Protein AF-A0A1Q8ZID3-F1 (afdb_monomer_lite)

Secondary structure (DSSP, 8-state):
-----------TTSPPPPPHHHH-TTHHHHHHHHHHHHHHHHHHHHHHHHHHHHHHHHHHHHHHHHHHHHHHTTSSTT-HHHHHHHHHHHHHHHHHHHHHHHHHHHHHHHHHHHHHHHHHTTSS--HHHHHHHHHHH-TT---HHHHHHHHHHHHHHHHHHHHHHHHHHHHH-

Structure (mmCIF, N/CA/C/O backbone):
data_AF-A0A1Q8ZID3-F1
#
_entry.id   AF-A0A1Q8ZID3-F1
#
loop_
_atom_site.group_PDB
_atom_site.id
_atom_site.type_symbol
_atom_site.label_atom_id
_atom_site.label_alt_id
_atom_site.label_comp_id
_atom_site.label_asym_id
_atom_site.label_entity_id
_atom_site.label_seq_id
_atom_site.pdbx_PDB_ins_code
_atom_site.Cartn_x
_atom_site.Cartn_y
_atom_site.Cartn_z
_atom_site.occupancy
_atom_site.B_iso_or_equiv
_atom_site.auth_seq_id
_atom_site.auth_comp_id
_atom_site.auth_asym_id
_atom_site.auth_atom_id
_atom_site.pdbx_PDB_model_num
ATOM 1 N N . MET A 1 1 ? 6.481 -36.613 -22.138 1.00 37.72 1 MET A N 1
ATOM 2 C CA . MET A 1 1 ? 5.892 -35.682 -21.150 1.00 37.72 1 MET A CA 1
ATOM 3 C C . MET A 1 1 ? 6.346 -34.277 -21.504 1.00 37.72 1 MET A C 1
ATOM 5 O O . MET A 1 1 ? 7.361 -33.805 -21.016 1.00 37.72 1 MET A O 1
ATOM 9 N N . SER A 1 2 ? 5.655 -33.671 -22.464 1.00 33.53 2 SER A N 1
ATOM 10 C CA . SER A 1 2 ? 5.926 -32.340 -23.005 1.00 33.53 2 SER A CA 1
ATOM 11 C C . SER A 1 2 ? 5.047 -31.329 -22.275 1.00 33.53 2 SER A C 1
ATOM 13 O O . SER A 1 2 ? 3.823 -31.448 -22.288 1.00 33.53 2 SER A O 1
ATOM 15 N N . HIS A 1 3 ? 5.681 -30.375 -21.598 1.00 37.62 3 HIS A N 1
ATOM 16 C CA . HIS A 1 3 ? 5.020 -29.300 -20.870 1.00 37.62 3 HIS A CA 1
ATOM 17 C C . HIS A 1 3 ? 4.126 -28.471 -21.804 1.00 37.62 3 HIS A C 1
ATOM 19 O O . HIS A 1 3 ? 4.614 -27.811 -22.715 1.00 37.62 3 HIS A O 1
ATOM 25 N N . GLN A 1 4 ? 2.819 -28.489 -21.541 1.00 37.03 4 GLN A N 1
ATOM 26 C CA . GLN A 1 4 ? 1.877 -27.493 -22.042 1.00 37.03 4 GLN A CA 1
ATOM 27 C C . GLN A 1 4 ? 2.167 -26.154 -21.345 1.00 37.03 4 GLN A C 1
ATOM 29 O O . GLN A 1 4 ? 2.007 -26.035 -20.129 1.00 37.03 4 GLN A O 1
ATOM 34 N N . GLN A 1 5 ? 2.606 -25.152 -22.108 1.00 35.06 5 GLN A N 1
ATOM 35 C CA . GLN A 1 5 ? 2.468 -23.748 -21.717 1.00 35.06 5 GLN A CA 1
ATOM 36 C C . GLN A 1 5 ? 0.989 -23.361 -21.886 1.00 35.06 5 GLN A C 1
ATOM 38 O O . GLN A 1 5 ? 0.409 -23.680 -22.925 1.00 35.06 5 GLN A O 1
ATOM 43 N N . PRO A 1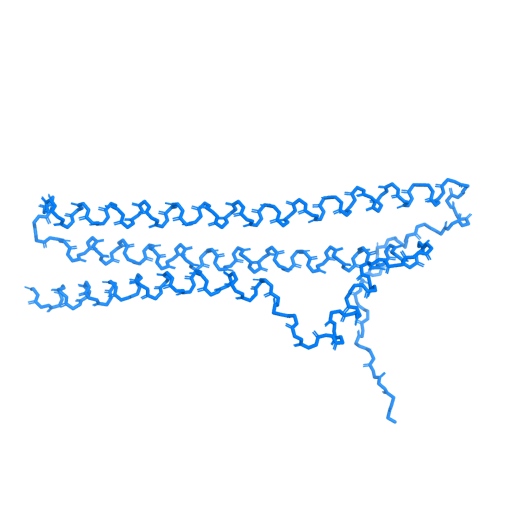 6 ? 0.346 -22.718 -20.896 1.00 42.22 6 PRO A N 1
ATOM 44 C CA . PRO A 1 6 ? -1.056 -22.357 -21.018 1.00 42.22 6 PRO A CA 1
ATOM 45 C C . PRO A 1 6 ? -1.228 -21.192 -21.999 1.00 42.22 6 PRO A C 1
ATOM 47 O O . PRO A 1 6 ? -0.735 -20.092 -21.760 1.00 42.22 6 PRO A O 1
ATOM 50 N N . GLN A 1 7 ? -1.916 -21.519 -23.095 1.00 37.38 7 GLN A N 1
ATOM 51 C CA . GLN A 1 7 ? -2.774 -20.712 -23.964 1.00 37.38 7 GLN A CA 1
ATOM 52 C C . GLN A 1 7 ? -2.610 -19.182 -23.875 1.00 37.38 7 GLN A C 1
ATOM 54 O O . GLN A 1 7 ? -3.078 -18.529 -22.941 1.00 37.38 7 GLN A O 1
ATOM 59 N N . GLN A 1 8 ? -2.031 -18.618 -24.936 1.00 50.28 8 GLN A N 1
ATOM 60 C CA . GLN A 1 8 ? -2.315 -17.259 -25.381 1.00 50.28 8 GLN A CA 1
ATOM 61 C C . GLN A 1 8 ? -3.822 -17.135 -25.650 1.00 50.28 8 GLN A C 1
ATOM 63 O O . GLN A 1 8 ? -4.362 -17.834 -26.503 1.00 50.28 8 GLN A O 1
ATOM 68 N N . SER A 1 9 ? -4.495 -16.238 -24.942 1.00 42.38 9 SER A N 1
ATOM 69 C CA . SER A 1 9 ? -5.770 -15.673 -25.387 1.00 42.38 9 SER A CA 1
ATOM 70 C C . SER A 1 9 ? -5.681 -14.158 -25.231 1.00 42.38 9 SER A C 1
ATOM 72 O O . SER A 1 9 ? -6.248 -13.570 -24.312 1.00 42.38 9 SER A O 1
ATOM 74 N N . ILE A 1 10 ? -4.849 -13.555 -26.076 1.00 47.88 10 ILE A N 1
ATOM 75 C CA . ILE A 1 10 ? -4.963 -12.142 -26.424 1.00 47.88 10 ILE A CA 1
ATOM 76 C C . ILE A 1 10 ? -5.872 -12.148 -27.654 1.00 47.88 10 ILE A C 1
ATOM 78 O O . ILE A 1 10 ? -5.570 -12.859 -28.613 1.00 47.88 10 ILE A O 1
ATOM 82 N N . ASP A 1 11 ? -7.022 -11.476 -27.563 1.00 48.44 11 ASP A N 1
ATOM 83 C CA . ASP A 1 11 ? -8.030 -11.401 -28.624 1.00 48.44 11 ASP A CA 1
ATOM 84 C C . ASP A 1 11 ? -7.393 -11.078 -29.983 1.00 48.44 11 ASP A C 1
ATOM 86 O O . ASP A 1 11 ? -6.552 -10.182 -30.101 1.00 48.44 11 ASP A O 1
ATOM 90 N N . SER A 1 12 ? -7.832 -11.813 -31.007 1.00 44.38 12 SER A N 1
ATOM 91 C CA . SER A 1 12 ? -7.330 -11.818 -32.389 1.00 44.38 12 SER A CA 1
ATOM 92 C C . SER A 1 12 ? -7.495 -10.502 -33.159 1.00 44.38 12 SER A C 1
ATOM 94 O O . SER A 1 12 ? -7.096 -10.440 -34.318 1.00 44.38 12 SER A O 1
ATOM 96 N N . ASP A 1 13 ? -8.046 -9.466 -32.525 1.00 49.00 13 ASP A N 1
ATOM 97 C CA . ASP A 1 13 ? -8.352 -8.169 -33.138 1.00 49.00 13 ASP A CA 1
ATOM 98 C C . ASP A 1 13 ? -7.396 -7.050 -32.676 1.00 49.00 13 ASP A C 1
ATOM 100 O O . ASP A 1 13 ? -7.560 -5.890 -33.049 1.00 49.00 13 ASP A O 1
ATOM 104 N N . THR A 1 14 ? -6.380 -7.373 -31.867 1.00 54.62 14 THR A N 1
ATOM 105 C CA . THR A 1 14 ? -5.341 -6.406 -31.483 1.00 54.62 14 THR A CA 1
ATOM 106 C C . THR A 1 14 ? -4.271 -6.384 -32.573 1.00 54.62 14 THR A C 1
ATOM 108 O O . THR A 1 14 ? -3.553 -7.369 -32.739 1.00 54.62 14 THR A O 1
ATOM 111 N N . GLU A 1 15 ? -4.178 -5.287 -33.333 1.00 59.66 15 GLU A N 1
ATOM 112 C CA . GLU A 1 15 ? -3.113 -5.076 -34.321 1.00 59.66 15 GLU A CA 1
ATOM 113 C C . GLU A 1 15 ? -1.745 -5.426 -33.710 1.00 59.66 15 GLU A C 1
ATOM 115 O O . GLU A 1 15 ? -1.372 -4.929 -32.644 1.00 59.66 15 GLU A O 1
ATOM 120 N N . LEU A 1 16 ? -1.018 -6.334 -34.367 1.00 58.06 16 LEU A N 1
ATOM 121 C CA . LEU A 1 16 ? 0.333 -6.726 -33.968 1.00 58.06 16 LEU A CA 1
ATOM 122 C C . LEU A 1 16 ? 1.237 -5.482 -33.929 1.00 58.06 16 LEU A C 1
ATOM 124 O O . LEU A 1 16 ? 1.080 -4.603 -34.781 1.00 58.06 16 LEU A O 1
ATOM 128 N N . PRO A 1 17 ? 2.205 -5.401 -32.995 1.00 66.12 17 PRO A N 1
ATOM 129 C CA . PRO A 1 17 ? 3.163 -4.302 -32.987 1.00 66.12 17 PRO A CA 1
ATOM 130 C C . PRO A 1 17 ? 3.843 -4.216 -34.357 1.00 66.12 17 PRO A C 1
ATOM 132 O O . PRO A 1 17 ? 4.260 -5.239 -34.908 1.00 66.12 17 PRO A O 1
ATOM 135 N N . ALA A 1 18 ? 3.918 -3.005 -34.917 1.00 71.38 18 ALA A N 1
ATOM 136 C CA . ALA A 1 18 ? 4.521 -2.774 -36.224 1.00 71.38 18 ALA A CA 1
ATOM 137 C C . ALA A 1 18 ? 5.916 -3.414 -36.273 1.00 71.38 18 ALA A C 1
ATOM 139 O O . ALA A 1 18 ? 6.731 -3.215 -35.370 1.00 71.38 18 ALA A O 1
ATOM 140 N N . SER A 1 19 ? 6.192 -4.214 -37.303 1.00 77.38 19 SER A N 1
ATOM 141 C CA . SER A 1 19 ? 7.516 -4.815 -37.460 1.00 77.38 19 SER A CA 1
ATOM 142 C C . SER A 1 19 ? 8.533 -3.733 -37.838 1.00 77.38 19 SER A C 1
ATOM 144 O O . SER A 1 19 ? 8.150 -2.769 -38.516 1.00 77.38 19 SER A O 1
ATOM 146 N N . PRO A 1 20 ? 9.823 -3.898 -37.485 1.00 78.69 20 PRO A N 1
ATOM 147 C CA . PRO A 1 20 ? 10.873 -2.971 -37.910 1.00 78.69 20 PRO A CA 1
ATOM 148 C C . PRO A 1 20 ? 10.835 -2.701 -39.423 1.00 78.69 20 PRO A C 1
ATOM 150 O O . PRO A 1 20 ? 10.937 -1.555 -39.857 1.00 78.69 20 PRO A O 1
ATOM 153 N N . ASP A 1 21 ? 10.584 -3.751 -40.212 1.00 80.31 21 ASP A N 1
ATOM 154 C CA . ASP A 1 21 ? 10.507 -3.694 -41.675 1.00 80.31 21 ASP A CA 1
ATOM 155 C C . ASP A 1 21 ? 9.326 -2.854 -42.189 1.00 80.31 21 ASP A C 1
ATOM 157 O O . ASP A 1 21 ? 9.425 -2.231 -43.244 1.00 80.31 21 ASP A O 1
ATOM 161 N N . SER A 1 22 ? 8.207 -2.823 -41.456 1.00 83.88 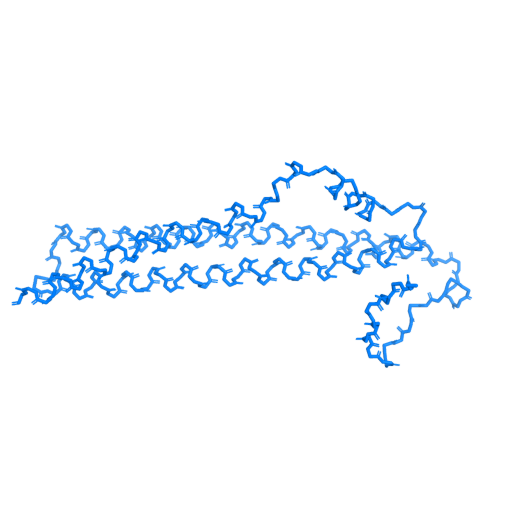22 SER A N 1
ATOM 162 C CA . SER A 1 22 ? 7.014 -2.043 -41.822 1.00 83.88 22 SER A CA 1
ATOM 163 C C . SER A 1 22 ? 7.059 -0.587 -41.349 1.00 83.88 22 SER A C 1
ATOM 165 O O . SER A 1 22 ? 6.430 0.275 -41.957 1.00 83.88 22 SER A O 1
ATOM 167 N N . TYR A 1 23 ? 7.796 -0.312 -40.270 1.00 84.31 23 TYR A N 1
ATOM 168 C CA . TYR A 1 23 ? 7.808 0.982 -39.586 1.00 84.31 23 TYR A CA 1
ATOM 169 C C . TYR A 1 23 ? 8.896 1.932 -40.114 1.00 84.31 23 TYR A C 1
ATOM 171 O O . TYR A 1 23 ? 8.704 3.146 -40.141 1.00 84.31 23 TYR A O 1
ATOM 179 N N . GLY A 1 24 ? 10.030 1.387 -40.568 1.00 87.38 24 GLY A N 1
ATOM 180 C CA . GLY A 1 24 ? 11.141 2.154 -41.135 1.00 87.38 24 GLY A CA 1
ATOM 181 C C . GLY A 1 24 ? 12.282 2.439 -40.151 1.00 87.38 24 GLY A C 1
ATOM 182 O O . GLY A 1 24 ? 12.376 1.852 -39.074 1.00 87.38 24 GLY A O 1
ATOM 183 N N . GLY A 1 25 ? 13.191 3.335 -40.549 1.00 88.19 25 GLY A N 1
ATOM 184 C CA . GLY A 1 25 ? 14.493 3.535 -39.892 1.00 88.19 25 GLY A CA 1
ATOM 185 C C . GLY A 1 25 ? 14.446 4.029 -38.441 1.00 88.19 25 GLY A C 1
ATOM 186 O O . GLY A 1 25 ? 15.383 3.768 -37.689 1.00 88.19 25 GLY A O 1
ATOM 187 N N . ASP A 1 26 ? 13.354 4.677 -38.027 1.00 91.06 26 ASP A N 1
ATOM 188 C CA . ASP A 1 26 ? 13.214 5.264 -36.687 1.00 91.06 26 ASP A CA 1
ATOM 189 C C . ASP A 1 26 ? 12.646 4.286 -35.642 1.00 91.06 26 ASP A C 1
ATOM 191 O O . ASP A 1 26 ? 12.559 4.628 -34.461 1.00 91.06 26 ASP A O 1
ATOM 195 N N . TYR A 1 27 ? 12.299 3.053 -36.043 1.00 91.38 27 TYR A N 1
ATOM 196 C CA . TYR A 1 27 ? 11.638 2.053 -35.194 1.00 91.38 27 TYR A CA 1
ATOM 197 C C . TYR A 1 27 ? 12.301 1.881 -33.823 1.00 91.38 27 TYR A C 1
ATOM 199 O O . TYR A 1 27 ? 11.654 2.017 -32.787 1.00 91.38 27 TYR A O 1
ATOM 207 N N . TYR A 1 28 ? 13.610 1.621 -33.800 1.00 90.44 28 TYR A N 1
ATOM 208 C CA . TYR A 1 28 ? 14.337 1.394 -32.549 1.00 90.44 28 TYR A CA 1
ATOM 209 C C . TYR A 1 28 ? 14.444 2.657 -31.688 1.00 90.44 28 TYR A C 1
ATOM 211 O O . TYR A 1 28 ? 14.504 2.555 -30.462 1.00 90.44 28 TYR A O 1
ATOM 219 N N . GLY A 1 29 ? 14.463 3.836 -32.318 1.00 93.50 29 GLY A N 1
ATOM 220 C CA . GLY A 1 29 ? 14.452 5.120 -31.623 1.00 93.50 29 GLY A CA 1
ATOM 221 C C . GLY A 1 29 ? 13.134 5.328 -30.884 1.00 93.50 29 GLY A C 1
ATOM 222 O O . GLY A 1 29 ? 13.139 5.500 -29.666 1.00 93.50 29 GLY A O 1
ATOM 223 N N . HIS A 1 30 ? 12.012 5.215 -31.598 1.00 94.56 30 HIS A N 1
ATOM 224 C CA . HIS A 1 30 ? 10.678 5.376 -31.017 1.00 94.56 30 HIS A CA 1
ATOM 225 C C . HIS A 1 30 ? 10.358 4.284 -29.990 1.00 94.56 30 HIS A C 1
ATOM 227 O O . HIS A 1 30 ? 9.898 4.604 -28.898 1.00 94.56 30 HIS A O 1
ATOM 233 N N . LEU A 1 31 ? 10.699 3.019 -30.264 1.00 93.56 31 LEU A N 1
ATOM 234 C CA . LEU A 1 31 ? 10.535 1.922 -29.304 1.00 93.56 31 LEU A CA 1
ATOM 235 C C . LEU A 1 31 ? 11.265 2.210 -27.984 1.00 93.56 31 LEU A C 1
ATOM 237 O O . LEU A 1 31 ? 10.729 1.967 -26.903 1.00 93.56 31 LEU A O 1
ATOM 241 N N . LEU A 1 32 ? 12.495 2.730 -28.053 1.00 95.12 32 LEU A N 1
ATOM 242 C CA . LEU A 1 32 ? 13.260 3.074 -26.858 1.00 95.12 32 LEU A CA 1
ATOM 243 C C . LEU A 1 32 ? 12.629 4.247 -26.090 1.00 95.12 32 LEU A C 1
ATOM 245 O O . LEU A 1 32 ? 12.676 4.260 -24.858 1.00 95.12 32 LEU A O 1
ATOM 249 N N . GLU A 1 33 ? 12.057 5.232 -26.782 1.00 95.88 33 GLU A N 1
ATOM 250 C CA . GLU A 1 33 ? 11.338 6.349 -26.157 1.00 95.88 33 GLU A CA 1
ATOM 251 C C . GLU A 1 33 ? 10.035 5.898 -25.490 1.00 95.88 33 GLU A C 1
ATOM 253 O O . GLU A 1 33 ? 9.807 6.221 -24.320 1.00 95.88 33 GLU A O 1
ATOM 258 N N . GLU A 1 34 ? 9.229 5.090 -26.180 1.00 94.38 34 GLU A N 1
ATOM 259 C CA . GLU A 1 34 ? 8.025 4.465 -25.631 1.00 94.38 34 GLU A CA 1
ATOM 260 C C . GLU A 1 34 ? 8.362 3.636 -24.393 1.00 94.38 34 GLU A C 1
ATOM 262 O O . GLU A 1 34 ? 7.717 3.781 -23.353 1.00 94.38 34 GLU A O 1
ATOM 267 N N . TYR A 1 35 ? 9.419 2.822 -24.471 1.00 95.44 35 TYR A N 1
ATOM 268 C CA . TYR A 1 35 ? 9.897 2.011 -23.358 1.00 95.44 35 TYR A CA 1
ATOM 269 C C . TYR A 1 35 ? 10.267 2.881 -22.154 1.00 95.44 35 TYR A C 1
ATOM 271 O O . TYR A 1 35 ? 9.785 2.641 -21.046 1.00 95.44 35 TYR A O 1
ATOM 279 N N . LYS A 1 36 ? 11.078 3.930 -22.358 1.00 95.44 36 LYS A N 1
ATOM 280 C CA . LYS A 1 36 ? 11.482 4.856 -21.287 1.00 95.44 36 LYS A CA 1
ATOM 281 C C . LYS A 1 36 ? 10.269 5.499 -20.616 1.00 95.44 36 LYS A C 1
ATOM 283 O O . LYS A 1 36 ? 10.164 5.460 -19.389 1.00 95.44 36 LYS A O 1
ATOM 288 N N . LEU A 1 37 ? 9.345 6.048 -21.406 1.00 95.75 37 LEU A N 1
ATOM 289 C CA . LEU A 1 37 ? 8.145 6.705 -20.891 1.00 95.75 37 LEU A CA 1
ATOM 290 C C . LEU A 1 37 ? 7.245 5.712 -20.143 1.00 95.75 37 LEU A C 1
ATOM 292 O O . LEU A 1 37 ? 6.726 6.017 -19.068 1.00 95.75 37 LEU A O 1
ATOM 296 N N . TYR A 1 38 ? 7.068 4.506 -20.683 1.00 94.31 38 TYR A N 1
ATOM 297 C CA . TYR A 1 38 ? 6.221 3.483 -20.081 1.00 94.31 38 TYR A CA 1
ATOM 298 C C . TYR A 1 38 ? 6.789 2.957 -18.761 1.00 94.31 38 TYR A C 1
ATOM 300 O O . TYR A 1 38 ? 6.043 2.795 -17.788 1.00 94.31 38 TYR A O 1
ATOM 308 N N . VAL A 1 39 ? 8.105 2.741 -18.698 1.00 93.88 39 VAL A N 1
ATOM 309 C CA . VAL A 1 39 ? 8.820 2.379 -17.469 1.00 93.88 39 VAL A CA 1
ATOM 310 C C . VAL A 1 39 ? 8.666 3.475 -16.416 1.00 93.88 39 VAL A C 1
ATOM 312 O O . VAL A 1 39 ? 8.267 3.181 -15.288 1.00 93.88 39 VAL A O 1
ATOM 315 N N . GLU A 1 40 ? 8.873 4.743 -16.782 1.00 93.38 40 GLU A N 1
ATOM 316 C CA . GLU A 1 40 ? 8.703 5.871 -15.861 1.00 93.38 40 GLU A CA 1
ATOM 317 C C . GLU A 1 40 ? 7.263 5.957 -15.323 1.00 93.38 40 GLU A C 1
ATOM 319 O O . GLU A 1 40 ? 7.032 6.107 -14.121 1.00 93.38 40 GLU A O 1
ATOM 324 N N . MET A 1 41 ? 6.260 5.802 -16.191 1.00 90.69 41 MET A N 1
ATOM 325 C CA . MET A 1 41 ? 4.855 5.765 -15.774 1.00 90.69 41 MET A CA 1
ATOM 326 C C . MET A 1 41 ? 4.539 4.576 -14.860 1.00 90.69 41 MET A C 1
ATOM 328 O O . MET A 1 41 ? 3.698 4.696 -13.964 1.00 90.69 41 MET A O 1
ATOM 332 N N . THR A 1 42 ? 5.189 3.436 -15.085 1.00 90.38 42 THR A N 1
ATOM 333 C CA . THR A 1 42 ? 5.027 2.236 -14.260 1.00 90.38 42 THR A CA 1
ATOM 334 C C . THR A 1 42 ? 5.610 2.456 -12.865 1.00 90.38 42 THR A C 1
ATOM 336 O O . THR A 1 42 ? 4.945 2.149 -11.875 1.00 90.38 42 THR A O 1
ATOM 339 N N . ASP A 1 43 ? 6.772 3.101 -12.751 1.00 88.25 43 ASP A N 1
ATOM 340 C CA . ASP A 1 43 ? 7.356 3.459 -11.454 1.00 88.25 43 ASP A CA 1
ATOM 341 C C . ASP A 1 43 ? 6.472 4.442 -10.660 1.00 88.25 43 ASP A C 1
ATOM 343 O O . ASP A 1 43 ? 6.199 4.244 -9.470 1.00 88.25 43 ASP A O 1
ATOM 347 N N . ARG A 1 44 ? 5.875 5.433 -11.338 1.00 90.44 44 ARG A N 1
ATOM 348 C CA . ARG A 1 44 ? 4.928 6.381 -10.715 1.00 90.44 44 ARG A CA 1
ATOM 349 C C . ARG A 1 44 ? 3.728 5.695 -10.045 1.00 90.44 44 ARG A C 1
ATOM 351 O O . ARG A 1 44 ? 3.154 6.252 -9.107 1.00 90.44 44 ARG A O 1
ATOM 358 N N . ILE A 1 45 ? 3.331 4.493 -10.471 1.00 87.12 45 ILE A N 1
ATOM 359 C CA . ILE A 1 45 ? 2.253 3.728 -9.815 1.00 87.12 45 ILE A CA 1
ATOM 360 C C . ILE A 1 45 ? 2.684 3.233 -8.433 1.00 87.12 45 ILE A C 1
ATOM 362 O O . ILE A 1 45 ? 1.884 3.266 -7.495 1.00 87.12 45 ILE A O 1
ATOM 366 N N . SER A 1 46 ? 3.945 2.832 -8.274 1.00 84.88 46 SER A N 1
ATOM 367 C CA . SER A 1 46 ? 4.495 2.463 -6.967 1.00 84.88 46 SER A CA 1
ATOM 368 C C . SER A 1 46 ? 4.454 3.649 -6.001 1.00 84.88 46 SER A C 1
ATOM 370 O O . SER A 1 46 ? 4.008 3.491 -4.863 1.00 84.88 46 SER A O 1
ATOM 372 N N . ALA A 1 47 ? 4.798 4.855 -6.466 1.00 87.19 47 ALA A N 1
ATOM 373 C CA . ALA A 1 47 ? 4.676 6.076 -5.666 1.00 87.19 47 ALA A CA 1
ATOM 374 C C . ALA A 1 47 ? 3.216 6.371 -5.263 1.00 87.19 47 ALA A C 1
ATOM 376 O O . ALA A 1 47 ? 2.940 6.673 -4.100 1.00 87.19 47 ALA A O 1
ATOM 377 N N . ARG A 1 48 ? 2.257 6.205 -6.187 1.00 88.69 48 ARG A N 1
ATOM 378 C CA . ARG A 1 48 ? 0.816 6.348 -5.891 1.00 88.69 48 ARG A CA 1
ATOM 379 C C . ARG A 1 48 ? 0.333 5.347 -4.836 1.00 88.69 48 ARG A C 1
ATOM 381 O O . ARG A 1 48 ? -0.459 5.717 -3.971 1.00 88.69 48 ARG A O 1
ATOM 388 N N . ARG A 1 49 ? 0.837 4.105 -4.849 1.00 88.38 49 ARG A N 1
ATOM 389 C CA . ARG A 1 49 ? 0.528 3.086 -3.824 1.00 88.38 49 ARG A CA 1
ATOM 390 C C . ARG A 1 49 ? 0.974 3.530 -2.427 1.00 88.38 49 ARG A C 1
ATOM 392 O O . ARG A 1 49 ? 0.224 3.357 -1.463 1.00 88.38 49 ARG A O 1
ATOM 399 N N . ILE A 1 50 ? 2.173 4.106 -2.315 1.00 88.12 50 ILE A N 1
ATOM 400 C CA . ILE A 1 50 ? 2.715 4.615 -1.044 1.00 88.12 50 ILE A CA 1
ATOM 401 C C . ILE A 1 50 ? 1.847 5.765 -0.521 1.00 88.12 50 ILE A C 1
ATOM 403 O O . ILE A 1 50 ? 1.428 5.729 0.636 1.00 88.12 50 ILE A O 1
ATOM 407 N N . GLN A 1 51 ? 1.499 6.726 -1.380 1.00 90.44 51 GLN A N 1
ATOM 408 C CA . GLN A 1 51 ? 0.627 7.849 -1.016 1.00 90.44 51 GLN A CA 1
ATOM 409 C C . GLN A 1 51 ? -0.759 7.377 -0.552 1.00 90.44 51 GLN A C 1
ATOM 411 O O . GLN A 1 51 ? -1.243 7.812 0.491 1.00 90.44 51 GLN A O 1
ATOM 416 N N . ALA A 1 52 ? -1.376 6.430 -1.268 1.00 90.62 52 ALA A N 1
ATOM 417 C CA . ALA A 1 52 ? -2.654 5.845 -0.861 1.00 90.62 52 ALA A CA 1
ATOM 418 C C . ALA A 1 52 ? -2.557 5.181 0.523 1.00 90.62 52 ALA A C 1
ATOM 420 O O . ALA A 1 52 ? -3.444 5.334 1.357 1.00 90.62 52 ALA A O 1
ATOM 421 N N . SER A 1 53 ? -1.454 4.484 0.795 1.00 91.62 53 SER A N 1
ATOM 422 C CA . SER A 1 53 ? -1.227 3.825 2.084 1.00 91.62 53 SER A CA 1
ATOM 423 C C . SER A 1 53 ? -1.079 4.834 3.229 1.00 91.62 53 SER A C 1
ATOM 425 O O . SER A 1 53 ? -1.691 4.667 4.281 1.00 91.62 53 SER A O 1
ATOM 427 N N . GLN A 1 54 ? -0.340 5.923 3.012 1.00 93.12 54 GLN A N 1
ATOM 428 C CA . GLN A 1 54 ? -0.216 7.026 3.973 1.00 93.12 54 GLN A CA 1
ATOM 429 C C . GLN A 1 54 ? -1.556 7.726 4.247 1.00 93.12 54 GLN A C 1
ATOM 431 O O . GLN A 1 54 ? -1.831 8.105 5.390 1.00 93.12 54 GLN A O 1
ATOM 436 N N . PHE A 1 55 ? -2.406 7.856 3.224 1.00 95.19 55 PHE A N 1
ATOM 437 C CA . PHE A 1 55 ? -3.760 8.383 3.373 1.00 95.19 55 PHE A CA 1
ATOM 438 C C . PHE A 1 55 ? -4.601 7.516 4.320 1.00 95.19 55 PHE A C 1
ATOM 440 O O . PHE A 1 55 ? -5.174 8.047 5.271 1.00 95.19 55 PHE A O 1
ATOM 447 N N . TYR A 1 56 ? -4.633 6.191 4.125 1.00 95.12 56 TYR A N 1
ATOM 448 C CA . TYR A 1 56 ? -5.403 5.301 5.005 1.00 95.12 56 TYR A CA 1
ATOM 449 C C . TYR A 1 56 ? -4.889 5.307 6.441 1.00 95.12 56 TYR A C 1
ATOM 451 O O . TYR A 1 56 ? -5.701 5.328 7.361 1.00 95.12 56 TYR A O 1
ATOM 459 N N . ILE A 1 57 ? -3.568 5.335 6.647 1.00 95.12 57 ILE A N 1
ATOM 460 C CA . ILE A 1 57 ? -2.983 5.442 7.991 1.00 95.12 57 ILE A CA 1
ATOM 461 C C . ILE A 1 57 ? -3.471 6.722 8.671 1.00 95.12 57 ILE A C 1
ATOM 463 O O . ILE A 1 57 ? -4.025 6.656 9.763 1.00 95.12 57 ILE A O 1
ATOM 467 N N . SER A 1 58 ? -3.344 7.869 8.000 1.00 96.81 58 SER A N 1
ATOM 468 C CA . SER A 1 58 ? -3.795 9.160 8.536 1.00 96.81 58 SER A CA 1
ATOM 469 C C . SER A 1 58 ? -5.293 9.159 8.857 1.00 96.81 58 SER A C 1
ATOM 471 O O . SER A 1 58 ? -5.699 9.607 9.928 1.00 96.81 58 SER A O 1
ATOM 473 N N . LEU A 1 59 ? -6.116 8.610 7.959 1.00 97.00 59 LEU A N 1
ATOM 474 C CA . LEU A 1 59 ? -7.565 8.526 8.131 1.00 97.00 59 LEU A CA 1
ATOM 475 C C . LEU A 1 59 ? -7.953 7.628 9.317 1.00 97.00 59 LEU A C 1
ATOM 477 O O . LEU A 1 59 ? -8.799 8.003 10.127 1.00 97.00 59 LEU A O 1
ATOM 481 N N . LEU A 1 60 ? -7.311 6.464 9.449 1.00 96.56 60 LEU A N 1
ATOM 482 C CA . LEU A 1 60 ? -7.537 5.523 10.549 1.00 96.56 60 LEU A CA 1
ATOM 483 C C . LEU A 1 60 ? -7.046 6.085 11.889 1.00 96.56 60 LEU A C 1
ATOM 485 O O . LEU A 1 60 ? -7.700 5.864 12.906 1.00 96.56 60 LEU A O 1
ATOM 489 N N . SER A 1 61 ? -5.938 6.828 11.909 1.00 95.94 61 SER A N 1
ATOM 490 C CA . SER A 1 61 ? -5.456 7.521 13.108 1.00 95.94 61 SER A CA 1
ATOM 491 C C . SER A 1 61 ? -6.402 8.640 13.541 1.00 95.94 61 SER A C 1
ATOM 493 O O . SER A 1 61 ? -6.693 8.764 14.729 1.00 95.94 61 SER A O 1
ATOM 495 N N . ALA A 1 62 ? -6.926 9.423 12.594 1.00 97.25 62 ALA A N 1
ATOM 496 C CA . ALA A 1 62 ? -7.916 10.457 12.884 1.00 97.25 62 ALA A CA 1
ATOM 497 C C . ALA A 1 62 ? -9.208 9.853 13.456 1.00 97.25 62 ALA A C 1
ATOM 499 O O . ALA A 1 62 ? -9.707 10.327 14.475 1.00 97.25 62 ALA A O 1
ATOM 500 N N . LEU A 1 63 ? -9.706 8.768 12.852 1.00 96.31 63 LEU A N 1
ATOM 501 C CA . LEU A 1 63 ? -10.871 8.035 13.351 1.00 96.31 63 LEU A CA 1
ATOM 502 C C . LEU A 1 63 ? -10.651 7.535 14.785 1.00 96.31 63 LEU A C 1
ATOM 504 O O . LEU A 1 63 ? -11.507 7.740 15.644 1.00 96.31 63 LEU A O 1
ATOM 508 N N . PHE A 1 64 ? -9.488 6.941 15.061 1.00 95.25 64 PHE A N 1
ATOM 509 C CA . PHE A 1 64 ? -9.132 6.482 16.402 1.00 95.25 64 PHE A CA 1
ATOM 510 C C . PHE A 1 64 ? -9.107 7.634 17.418 1.00 95.25 64 PHE A C 1
ATOM 512 O O . PHE A 1 64 ? -9.661 7.505 18.508 1.00 95.25 64 PHE A O 1
ATOM 519 N N . GLY A 1 65 ? -8.530 8.782 17.049 1.00 95.25 65 GLY A N 1
ATOM 520 C CA . GLY A 1 65 ? -8.513 9.980 17.891 1.00 95.25 65 GLY A CA 1
ATOM 521 C C . GLY A 1 65 ? -9.914 10.509 18.209 1.00 95.25 65 GLY A C 1
ATOM 522 O O . GLY A 1 65 ? -10.200 10.832 19.361 1.00 95.25 65 GLY A O 1
ATOM 523 N N . VAL A 1 66 ? -10.817 10.539 17.222 1.00 93.38 66 VAL A N 1
ATOM 524 C CA . VAL A 1 66 ? -12.222 10.932 17.435 1.00 93.38 66 VAL A CA 1
ATOM 525 C C . VAL A 1 66 ? -12.914 9.974 18.404 1.00 93.38 66 VAL A C 1
ATOM 527 O O . VAL A 1 66 ? -13.562 10.430 19.344 1.00 93.38 66 VAL A O 1
ATOM 530 N N . ILE A 1 67 ? -12.742 8.660 18.225 1.00 91.31 67 ILE A N 1
ATOM 531 C CA . ILE A 1 67 ? -13.305 7.646 19.129 1.00 91.31 67 ILE A CA 1
ATOM 532 C C . ILE A 1 67 ? -12.787 7.845 20.561 1.00 91.31 67 ILE A C 1
ATOM 534 O O . ILE A 1 67 ? -13.583 7.857 21.498 1.00 91.31 67 ILE A O 1
ATOM 538 N N . ALA A 1 68 ? -11.478 8.052 20.734 1.00 91.25 68 ALA A N 1
ATOM 539 C CA . ALA A 1 68 ? -10.870 8.264 22.046 1.00 91.25 68 ALA A CA 1
ATOM 540 C C . ALA A 1 68 ? -11.457 9.491 22.767 1.00 91.25 68 ALA A C 1
ATOM 542 O O . ALA A 1 68 ? -11.855 9.389 23.927 1.00 91.25 68 ALA A O 1
ATOM 543 N N . ILE A 1 69 ? -11.595 10.622 22.064 1.00 91.81 69 ILE A N 1
ATOM 544 C CA . ILE A 1 69 ? -12.167 11.857 22.623 1.00 91.81 69 ILE A CA 1
ATOM 545 C C . ILE A 1 69 ? -13.643 11.673 23.002 1.00 91.81 69 ILE A C 1
ATOM 547 O O . ILE A 1 69 ? -14.071 12.173 24.045 1.00 91.81 69 ILE A O 1
ATOM 551 N N . LEU A 1 70 ? -14.429 10.978 22.171 1.00 88.44 70 LEU A N 1
ATOM 552 C CA . LEU A 1 70 ? -15.851 10.731 22.438 1.00 88.44 70 LEU A CA 1
ATOM 553 C C . LEU A 1 70 ? -16.060 9.926 23.725 1.00 88.44 70 LEU A C 1
ATOM 555 O O . LEU A 1 70 ? -16.961 10.256 24.499 1.00 88.44 70 LEU A O 1
ATOM 559 N N . ILE A 1 71 ? -15.211 8.919 23.960 1.00 84.31 71 ILE A N 1
ATOM 560 C CA . ILE A 1 71 ? -15.226 8.102 25.179 1.00 84.31 71 ILE A CA 1
ATOM 561 C C . ILE A 1 71 ? -14.765 8.929 26.385 1.00 84.31 71 ILE A C 1
ATOM 563 O O . ILE A 1 71 ? -15.451 8.967 27.402 1.00 84.31 71 ILE A O 1
ATOM 567 N N . GLU A 1 72 ? -13.624 9.617 26.279 1.00 87.12 72 GLU A N 1
ATOM 568 C CA . GLU A 1 72 ? -13.031 10.364 27.397 1.00 87.12 72 GLU A CA 1
ATOM 569 C C . GLU A 1 72 ? -13.957 11.477 27.902 1.00 87.12 72 GLU A C 1
ATOM 571 O O . GLU A 1 72 ? -14.189 11.612 29.104 1.00 87.12 72 GLU A O 1
ATOM 576 N N . LYS A 1 73 ? -14.527 12.262 26.982 1.00 86.00 73 LYS A N 1
ATOM 577 C CA . LYS A 1 73 ? -15.375 13.408 27.329 1.00 86.00 73 LYS A CA 1
ATOM 578 C C . LYS A 1 73 ? -16.816 13.031 27.666 1.00 86.00 73 LYS A C 1
ATOM 580 O O . LYS A 1 73 ? -17.586 13.930 27.998 1.00 86.00 73 LYS A O 1
ATOM 585 N N . LYS A 1 74 ? -17.194 11.750 27.554 1.00 80.12 74 LYS A N 1
ATOM 586 C CA . LYS A 1 74 ? -18.571 11.258 27.750 1.00 80.12 74 LYS A CA 1
ATOM 587 C C . LYS A 1 74 ? -19.609 12.145 27.060 1.00 80.12 74 LYS A C 1
ATOM 589 O O . LYS A 1 74 ? -20.623 12.509 27.651 1.00 80.12 74 LYS A O 1
ATOM 594 N N . ILE A 1 75 ? -19.330 12.541 25.814 1.00 75.25 75 ILE A N 1
ATOM 595 C CA . ILE A 1 75 ? -20.136 13.550 25.103 1.00 75.25 75 ILE A CA 1
ATOM 596 C C . ILE A 1 75 ? -21.600 13.098 24.972 1.00 75.25 75 ILE A C 1
ATOM 598 O O . ILE A 1 75 ? -22.503 13.930 24.964 1.00 75.25 75 ILE A O 1
ATOM 602 N N . LEU A 1 76 ? -21.841 11.783 24.902 1.00 68.88 76 LEU A N 1
ATOM 603 C CA . LEU A 1 76 ? -23.167 11.185 24.753 1.00 68.88 76 LEU A CA 1
ATOM 604 C C . LEU A 1 76 ? -23.388 10.082 25.805 1.00 68.88 76 LEU A C 1
ATOM 606 O O . LEU A 1 76 ? -23.240 8.892 25.497 1.00 68.88 76 LEU A O 1
ATOM 610 N N . PRO A 1 77 ? -23.738 10.453 27.051 1.00 70.25 77 PRO A N 1
ATOM 611 C CA . PRO A 1 77 ? -23.904 9.494 28.138 1.00 70.25 77 PRO A CA 1
ATOM 612 C C . PRO A 1 77 ? -24.987 8.463 27.792 1.00 70.25 77 PRO A C 1
ATOM 614 O O . PRO A 1 77 ? -26.084 8.811 27.360 1.00 70.25 77 PRO A O 1
ATOM 617 N N . GLY A 1 78 ? -24.666 7.178 27.960 1.00 74.75 78 GLY A N 1
ATOM 618 C CA . GLY A 1 78 ? -25.591 6.061 27.723 1.00 74.75 78 GLY A CA 1
ATOM 619 C C . GLY A 1 78 ? -25.620 5.500 26.296 1.00 74.75 78 GLY A C 1
ATOM 620 O O . GLY A 1 78 ? -26.241 4.464 26.090 1.00 74.75 78 GLY A O 1
ATOM 621 N N . SER A 1 79 ? -24.925 6.114 25.329 1.00 79.38 79 SER A N 1
ATOM 622 C CA . SER A 1 79 ? -24.825 5.604 23.942 1.00 79.38 79 SER A CA 1
ATOM 623 C C . SER A 1 79 ? -23.388 5.326 23.479 1.00 79.38 79 SER A C 1
ATOM 625 O O . SER A 1 79 ? -23.149 5.009 22.314 1.00 79.38 79 SER A O 1
ATOM 627 N N . GLU A 1 80 ? -22.428 5.397 24.405 1.00 81.00 80 GLU A N 1
ATOM 628 C CA . GLU A 1 80 ? -20.988 5.241 24.159 1.00 81.00 80 GLU A CA 1
ATOM 629 C C . GLU A 1 80 ? -20.657 3.921 23.440 1.00 81.00 80 GLU A C 1
ATOM 631 O O . GLU A 1 80 ? -19.872 3.911 22.490 1.00 81.00 80 GLU A O 1
ATOM 636 N N . GLY A 1 81 ? -21.319 2.824 23.828 1.00 85.38 81 GLY A N 1
ATOM 637 C CA . GLY A 1 81 ? -21.152 1.515 23.192 1.00 85.38 81 GLY A CA 1
ATOM 638 C C . GLY A 1 81 ? -21.543 1.516 21.712 1.00 85.38 81 GLY A C 1
ATOM 639 O O . GLY A 1 81 ? -20.802 0.994 20.881 1.00 85.38 81 GLY A O 1
ATOM 640 N N . SER A 1 82 ? -22.662 2.152 21.352 1.00 87.06 82 SER A N 1
ATOM 641 C CA . SER A 1 82 ? -23.148 2.204 19.966 1.00 87.06 82 SER A CA 1
ATOM 642 C C . SER A 1 82 ? -22.218 3.006 19.054 1.00 87.06 82 SER A C 1
ATOM 644 O O . SER A 1 82 ? -21.933 2.575 17.936 1.00 87.06 82 SER A O 1
ATOM 646 N N . PHE A 1 83 ? -21.696 4.144 19.525 1.00 87.81 83 PHE A N 1
ATOM 647 C CA . PHE A 1 83 ? -20.727 4.940 18.761 1.00 87.81 83 PHE A CA 1
ATOM 648 C C . PHE A 1 83 ? -19.382 4.234 18.624 1.00 87.81 83 PHE A C 1
ATOM 650 O O . PHE A 1 83 ? -18.793 4.261 17.542 1.00 87.81 83 PHE A O 1
ATOM 657 N N . LEU A 1 84 ? -18.915 3.566 19.682 1.00 91.19 84 LEU A N 1
ATOM 658 C CA . LEU A 1 84 ? -17.701 2.759 19.619 1.00 91.19 84 LEU A CA 1
ATOM 659 C C . LEU A 1 84 ? -17.855 1.609 18.620 1.00 91.19 84 LEU A C 1
ATOM 661 O O . LEU A 1 84 ? -16.954 1.381 17.814 1.00 91.19 84 LEU A O 1
ATOM 665 N N . LEU A 1 85 ? -19.001 0.924 18.622 1.00 92.69 85 LEU A N 1
ATOM 666 C CA . LEU A 1 85 ? -19.297 -0.138 17.665 1.00 92.69 85 LEU A CA 1
ATOM 667 C C . LEU A 1 85 ? -19.306 0.403 16.230 1.00 92.69 85 LEU A C 1
ATOM 669 O O . LEU A 1 85 ? -18.617 -0.141 15.369 1.00 92.69 85 LEU A O 1
ATOM 673 N N . LEU A 1 86 ? -20.022 1.503 15.978 1.00 92.69 86 LEU A N 1
ATOM 674 C CA . LEU A 1 86 ? -20.106 2.122 14.654 1.00 92.69 86 LEU A CA 1
ATOM 675 C C . LEU A 1 86 ? -18.732 2.588 14.148 1.00 92.69 86 LEU A C 1
ATOM 677 O O . LEU A 1 86 ? -18.353 2.282 13.018 1.00 92.69 86 LEU A O 1
ATOM 681 N N . GLY A 1 87 ? -17.968 3.291 14.988 1.00 94.12 87 GLY A N 1
ATOM 682 C CA . GLY A 1 87 ? -16.617 3.745 14.657 1.00 94.12 87 GLY A CA 1
ATOM 683 C C . GLY A 1 87 ? -15.665 2.578 14.397 1.00 94.12 87 GLY A C 1
ATOM 684 O O . GLY A 1 87 ? -14.860 2.628 13.468 1.00 94.12 87 GLY A O 1
ATOM 685 N N . SER A 1 88 ? -15.808 1.489 15.152 1.00 94.38 88 SER A N 1
ATOM 686 C CA . SER 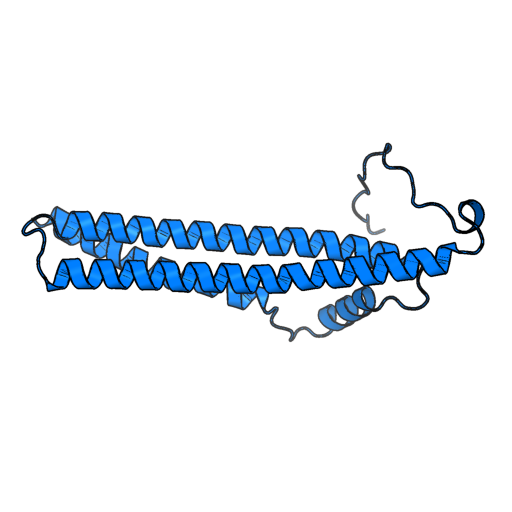A 1 88 ? -14.997 0.288 14.963 1.00 94.38 88 SER A CA 1
ATOM 687 C C . SER A 1 88 ? -15.319 -0.435 13.660 1.00 94.38 88 SER A C 1
ATOM 689 O O . SER A 1 88 ? -14.406 -0.795 12.918 1.00 94.38 88 SER A O 1
ATOM 691 N N . LEU A 1 89 ? -16.604 -0.583 13.325 1.00 95.31 89 LEU A N 1
ATOM 692 C CA . LEU A 1 89 ? -17.034 -1.147 12.044 1.00 95.31 89 LEU A CA 1
ATOM 693 C C . LEU A 1 89 ? -16.553 -0.298 10.862 1.00 95.31 89 LEU A C 1
ATOM 695 O O . LEU A 1 89 ? -16.077 -0.852 9.870 1.00 95.31 89 LEU A O 1
ATOM 699 N N . LEU A 1 90 ? -16.602 1.033 10.983 1.00 96.69 90 LEU A N 1
ATOM 700 C CA . LEU A 1 90 ? -16.048 1.940 9.979 1.00 96.69 90 LEU A CA 1
ATOM 701 C C . LEU A 1 90 ? -14.530 1.751 9.823 1.00 96.69 90 LEU A C 1
ATOM 703 O O . LEU A 1 90 ? -14.035 1.693 8.699 1.00 96.69 90 LEU A O 1
ATOM 707 N N . GLY A 1 91 ? -13.795 1.595 10.927 1.00 96.38 91 GLY A N 1
ATOM 708 C CA . GLY A 1 91 ? -12.358 1.316 10.911 1.00 96.38 91 GLY A CA 1
ATOM 709 C C . GLY A 1 91 ? -12.016 -0.000 10.206 1.00 96.38 91 GLY A C 1
ATOM 710 O O . GLY A 1 91 ? -11.140 -0.026 9.337 1.00 96.38 91 GLY A O 1
ATOM 711 N N . VAL A 1 92 ? -12.748 -1.081 10.503 1.00 96.38 92 VAL A N 1
ATOM 712 C CA . VAL A 1 92 ? -12.599 -2.377 9.811 1.00 96.38 92 VAL A CA 1
ATOM 713 C C . VAL A 1 92 ? -12.905 -2.238 8.320 1.00 96.38 92 VAL A C 1
ATOM 715 O O . VAL A 1 92 ? -12.138 -2.725 7.486 1.00 96.38 92 VAL A O 1
ATOM 718 N N . PHE A 1 93 ? -13.985 -1.537 7.968 1.00 97.06 93 PHE A N 1
ATOM 719 C CA . PHE A 1 93 ? -14.358 -1.289 6.578 1.00 97.06 93 PHE A CA 1
ATOM 720 C C . PHE A 1 93 ? -13.263 -0.528 5.819 1.00 97.06 93 PHE A C 1
ATOM 722 O O . PHE A 1 93 ? -12.860 -0.947 4.734 1.00 97.06 93 PHE A O 1
ATOM 729 N N . LEU A 1 94 ? -12.708 0.538 6.401 1.00 96.50 94 LEU A N 1
ATOM 730 C CA . LEU A 1 94 ? -11.603 1.290 5.800 1.00 96.50 94 LEU A CA 1
ATOM 731 C C . LEU A 1 94 ? -10.345 0.428 5.616 1.00 96.50 94 LEU A C 1
ATOM 733 O O . LEU A 1 94 ? -9.687 0.530 4.579 1.00 96.50 94 LEU A O 1
ATOM 737 N N . CYS A 1 95 ? -10.038 -0.465 6.562 1.00 95.88 95 CYS A N 1
ATOM 738 C CA . CYS A 1 95 ? -8.939 -1.422 6.413 1.00 95.88 95 CYS A CA 1
ATOM 739 C C . CYS A 1 95 ? -9.185 -2.412 5.263 1.00 95.88 95 CYS A C 1
ATOM 741 O O . CYS A 1 95 ? -8.261 -2.722 4.510 1.00 95.88 95 CYS A O 1
ATOM 743 N N . PHE A 1 96 ? -10.424 -2.883 5.089 1.00 95.06 96 PHE A N 1
ATOM 744 C CA . PHE A 1 96 ? -10.798 -3.737 3.960 1.00 95.06 96 PHE A CA 1
ATOM 745 C C . PHE A 1 96 ? -10.638 -3.006 2.621 1.00 95.06 96 PHE A C 1
ATOM 747 O O . PHE A 1 96 ? -10.007 -3.532 1.703 1.00 95.06 96 PHE A O 1
ATOM 754 N N . VAL A 1 97 ? -11.134 -1.770 2.520 1.00 95.44 97 VAL A N 1
ATOM 755 C CA . VAL A 1 97 ? -10.972 -0.944 1.314 1.00 95.44 97 VAL A CA 1
ATOM 756 C C . VAL A 1 97 ? -9.487 -0.722 1.010 1.00 95.44 97 VAL A C 1
ATOM 758 O O . VAL A 1 97 ? -9.067 -0.880 -0.138 1.00 95.44 97 VAL A O 1
ATOM 761 N N . TRP A 1 98 ? -8.665 -0.432 2.023 1.00 95.00 98 TRP A N 1
ATOM 762 C CA . TRP A 1 98 ? -7.217 -0.297 1.856 1.00 95.00 98 TRP A CA 1
ATOM 763 C C . TRP A 1 98 ? -6.576 -1.584 1.321 1.00 95.00 98 TRP A C 1
ATOM 765 O O . TRP A 1 98 ? -5.801 -1.541 0.362 1.00 95.00 98 TRP A O 1
ATOM 775 N N . TYR A 1 99 ? -6.942 -2.741 1.877 1.00 92.44 99 TYR A N 1
ATOM 776 C CA . TYR A 1 99 ? -6.456 -4.038 1.410 1.00 92.44 99 TYR A CA 1
ATOM 777 C C . TYR A 1 99 ? -6.786 -4.287 -0.071 1.00 92.44 99 TYR A C 1
ATOM 779 O O . TYR A 1 99 ? -5.908 -4.684 -0.847 1.00 92.44 99 TYR A O 1
ATOM 787 N N . VAL A 1 100 ? -8.031 -4.018 -0.483 1.00 92.00 100 VAL A N 1
ATOM 788 C CA . VAL A 1 100 ? -8.468 -4.136 -1.885 1.00 92.00 100 VAL A CA 1
ATOM 789 C C . VAL A 1 100 ? -7.659 -3.198 -2.782 1.00 92.00 100 VAL A C 1
ATOM 791 O O . VAL A 1 100 ? -7.186 -3.614 -3.842 1.00 92.00 100 VAL A O 1
ATOM 794 N N . ASN A 1 101 ? -7.422 -1.965 -2.332 1.00 91.38 101 ASN A N 1
ATOM 795 C CA . ASN A 1 101 ? -6.664 -0.963 -3.074 1.00 91.38 101 ASN A CA 1
ATOM 796 C C . ASN A 1 101 ? -5.203 -1.402 -3.312 1.00 91.38 101 ASN A C 1
ATOM 798 O O . ASN A 1 101 ? -4.725 -1.395 -4.448 1.00 91.38 101 ASN A O 1
ATOM 802 N N . ILE A 1 102 ? -4.515 -1.917 -2.280 1.00 88.62 102 ILE A N 1
ATOM 803 C CA . ILE A 1 102 ? -3.168 -2.509 -2.424 1.00 88.62 102 ILE A CA 1
ATOM 804 C C . ILE A 1 102 ? -3.175 -3.636 -3.465 1.00 88.62 102 ILE A C 1
ATOM 806 O O . ILE A 1 102 ? -2.253 -3.748 -4.280 1.00 88.62 102 ILE A O 1
ATOM 810 N N . ASN A 1 103 ? -4.195 -4.499 -3.440 1.00 88.50 103 ASN A N 1
ATOM 811 C CA . ASN A 1 103 ? -4.265 -5.627 -4.361 1.00 88.50 103 ASN A CA 1
ATOM 812 C C . ASN A 1 103 ? -4.497 -5.184 -5.813 1.00 88.50 103 ASN A C 1
ATOM 814 O O . ASN A 1 103 ? -3.866 -5.738 -6.712 1.00 88.50 103 ASN A O 1
ATOM 818 N N . SER A 1 104 ? -5.325 -4.159 -6.021 1.00 89.81 104 SER A N 1
ATOM 819 C CA . SER A 1 104 ? -5.554 -3.542 -7.330 1.00 89.81 104 SER A CA 1
ATOM 820 C C . SER A 1 104 ? -4.258 -2.974 -7.919 1.00 89.81 104 SER A C 1
ATOM 822 O O . SER A 1 104 ? -3.860 -3.350 -9.024 1.00 89.81 104 SER A O 1
ATOM 824 N N . TYR A 1 105 ? -3.507 -2.179 -7.143 1.00 88.69 105 TYR A N 1
ATOM 825 C CA . TYR A 1 105 ? -2.209 -1.656 -7.586 1.00 88.69 105 TYR A CA 1
ATOM 826 C C . TYR A 1 105 ? -1.215 -2.764 -7.925 1.00 88.69 105 TYR A C 1
ATOM 828 O O . TYR A 1 105 ? -0.499 -2.672 -8.921 1.00 88.69 105 TYR A O 1
ATOM 836 N N . LYS A 1 106 ? -1.177 -3.836 -7.127 1.00 85.31 106 LYS A N 1
ATOM 837 C CA . LYS A 1 106 ? -0.314 -4.989 -7.401 1.00 85.31 106 LYS A CA 1
ATOM 838 C C . LYS A 1 106 ? -0.680 -5.667 -8.724 1.00 85.31 106 LYS A C 1
ATOM 840 O O . LYS A 1 106 ? 0.219 -6.031 -9.481 1.00 85.31 106 LYS A O 1
ATOM 845 N N . GLN A 1 107 ? -1.972 -5.857 -8.989 1.00 88.50 107 GLN A N 1
ATOM 846 C CA . GLN A 1 107 ? -2.443 -6.480 -10.223 1.00 88.50 107 GLN A CA 1
ATOM 847 C C . GLN A 1 107 ? -2.086 -5.619 -11.435 1.00 88.50 107 GLN A C 1
ATOM 849 O O . GLN A 1 107 ? -1.453 -6.127 -12.360 1.00 88.50 107 GLN A O 1
ATOM 854 N N . LEU A 1 108 ? -2.392 -4.319 -11.387 1.00 90.19 108 LEU A N 1
ATOM 855 C CA . LEU A 1 108 ? -2.060 -3.374 -12.451 1.00 90.19 108 LEU A CA 1
ATOM 856 C C . LEU A 1 108 ? -0.556 -3.351 -12.740 1.00 90.19 108 LEU A C 1
ATOM 858 O O . LEU A 1 108 ? -0.151 -3.449 -13.894 1.00 90.19 108 LEU A O 1
ATOM 862 N N . ASN A 1 109 ? 0.272 -3.288 -11.696 1.00 89.19 109 ASN A N 1
ATOM 863 C CA . ASN A 1 109 ? 1.723 -3.282 -11.854 1.00 89.19 109 ASN A CA 1
ATOM 864 C C . ASN A 1 109 ? 2.223 -4.579 -12.508 1.00 89.19 109 ASN A C 1
ATOM 866 O O . ASN A 1 109 ? 3.076 -4.541 -13.386 1.00 89.19 109 ASN A O 1
ATOM 870 N N . SER A 1 110 ? 1.643 -5.732 -12.148 1.00 87.56 110 SER A N 1
ATOM 871 C CA . SER A 1 110 ? 1.998 -7.009 -12.782 1.00 87.56 110 SER A CA 1
ATOM 872 C C . SER A 1 110 ? 1.647 -7.058 -14.269 1.00 87.56 110 SER A C 1
ATOM 874 O O . SER A 1 110 ? 2.382 -7.666 -15.036 1.00 87.56 110 SER A O 1
ATOM 876 N N . LEU A 1 111 ? 0.550 -6.414 -14.681 1.00 90.25 111 LEU A N 1
ATOM 877 C CA . LEU A 1 111 ? 0.164 -6.331 -16.089 1.00 90.25 111 LEU A CA 1
ATOM 878 C C . LEU A 1 111 ? 1.119 -5.419 -16.859 1.00 90.25 111 LEU A C 1
ATOM 880 O O . LEU A 1 111 ? 1.585 -5.792 -17.927 1.00 90.25 111 LEU A O 1
ATOM 884 N N . LYS A 1 112 ? 1.477 -4.265 -16.289 1.00 91.69 112 LYS A N 1
ATOM 885 C CA . LYS A 1 112 ? 2.436 -3.340 -16.908 1.00 91.69 112 LYS A CA 1
ATOM 886 C C . LYS A 1 112 ? 3.818 -3.956 -17.086 1.00 91.69 112 LYS A C 1
ATOM 888 O O . LYS A 1 112 ? 4.415 -3.785 -18.140 1.00 91.69 112 LYS A O 1
ATOM 893 N N . PHE A 1 113 ? 4.292 -4.727 -16.109 1.00 91.06 113 PHE A N 1
ATOM 894 C CA . PHE A 1 113 ? 5.561 -5.439 -16.247 1.00 91.06 113 PHE A CA 1
ATOM 895 C C . PHE A 1 113 ? 5.557 -6.493 -17.356 1.00 91.06 113 PHE A C 1
ATOM 897 O O . PHE A 1 113 ? 6.597 -6.694 -17.969 1.00 91.06 113 PHE A O 1
ATOM 904 N N . LYS A 1 114 ? 4.414 -7.124 -17.659 1.00 90.88 114 LYS A N 1
ATOM 905 C CA . LYS A 1 114 ? 4.319 -8.024 -18.822 1.00 90.88 114 LYS A CA 1
ATOM 906 C C . LYS A 1 114 ? 4.502 -7.268 -20.134 1.00 90.88 114 LYS A C 1
ATOM 908 O O . LYS A 1 114 ? 5.248 -7.723 -20.984 1.00 90.88 114 LYS A O 1
ATOM 913 N N . VAL A 1 115 ? 3.884 -6.093 -20.261 1.00 93.00 115 VAL A N 1
ATOM 914 C CA . VAL A 1 115 ? 4.062 -5.237 -21.446 1.00 93.00 115 VAL A CA 1
ATOM 915 C C . VAL A 1 115 ? 5.522 -4.797 -21.581 1.00 93.00 115 VAL A C 1
ATOM 917 O O . VAL A 1 115 ? 6.083 -4.862 -22.665 1.00 93.00 115 VAL A O 1
ATOM 920 N N . ILE A 1 116 ? 6.172 -4.416 -20.476 1.00 94.00 116 ILE A N 1
ATOM 921 C CA . ILE A 1 116 ? 7.609 -4.094 -20.464 1.00 94.00 116 ILE A CA 1
ATOM 922 C C . ILE A 1 116 ? 8.440 -5.295 -20.942 1.00 94.00 116 ILE A C 1
ATOM 924 O O . ILE A 1 116 ? 9.308 -5.125 -21.789 1.00 94.00 116 ILE A O 1
ATOM 928 N N . GLU A 1 117 ? 8.158 -6.505 -20.450 1.00 92.44 117 GLU A N 1
ATOM 929 C CA . GLU A 1 117 ? 8.844 -7.736 -20.872 1.00 92.44 117 GLU A CA 1
ATOM 930 C C . GLU A 1 117 ? 8.637 -8.034 -22.372 1.00 92.44 117 GLU A C 1
ATOM 932 O O . GLU A 1 117 ? 9.575 -8.454 -23.045 1.00 92.44 117 GLU A O 1
ATOM 937 N N . GLU A 1 118 ? 7.450 -7.760 -22.922 1.00 91.75 118 GLU A N 1
ATOM 938 C CA . GLU A 1 118 ? 7.159 -7.880 -24.361 1.00 91.75 118 GLU A CA 1
ATOM 939 C C . GLU A 1 118 ? 7.933 -6.848 -25.203 1.00 91.75 118 GLU A C 1
ATOM 941 O O . GLU A 1 118 ? 8.484 -7.191 -26.253 1.00 91.75 118 GLU A O 1
ATOM 946 N N . MET A 1 119 ? 8.042 -5.600 -24.733 1.00 91.88 119 MET A N 1
ATOM 947 C CA . MET A 1 119 ? 8.869 -4.568 -25.378 1.00 91.88 119 MET A CA 1
ATOM 948 C C . MET A 1 119 ? 10.357 -4.944 -25.347 1.00 91.88 119 MET A C 1
ATOM 950 O O . MET A 1 119 ? 11.071 -4.763 -26.333 1.00 91.88 119 MET A O 1
ATOM 954 N N . GLU A 1 120 ? 10.824 -5.519 -24.235 1.00 93.62 120 GLU A N 1
ATOM 955 C CA . GLU A 1 120 ? 12.213 -5.942 -24.044 1.00 93.62 120 GLU A CA 1
ATOM 956 C C . GLU A 1 120 ? 12.668 -7.036 -25.025 1.00 93.62 120 GLU A C 1
ATOM 958 O O . GLU A 1 120 ? 13.869 -7.143 -25.275 1.00 93.62 120 GLU A O 1
ATOM 963 N N . LEU A 1 121 ? 11.749 -7.797 -25.639 1.00 91.50 121 LEU A N 1
ATOM 964 C CA . LEU A 1 121 ? 12.077 -8.768 -26.697 1.00 91.50 121 LEU A CA 1
ATOM 965 C C . LEU A 1 121 ? 12.711 -8.118 -27.936 1.00 91.50 121 LEU A C 1
ATOM 967 O O . LEU A 1 121 ? 13.428 -8.783 -28.682 1.00 91.50 121 LEU A O 1
ATOM 971 N N . HIS A 1 122 ? 12.446 -6.830 -28.146 1.00 90.50 122 HIS A N 1
ATOM 972 C CA . HIS A 1 122 ? 12.918 -6.054 -29.291 1.00 90.50 122 HIS A CA 1
ATOM 973 C C . HIS A 1 122 ? 14.094 -5.131 -28.928 1.00 90.50 122 HIS A C 1
ATOM 975 O O . HIS A 1 122 ? 14.653 -4.465 -29.801 1.00 90.50 122 HIS A O 1
ATOM 981 N N . LEU A 1 123 ? 14.486 -5.090 -27.648 1.00 91.50 123 LEU A N 1
ATOM 982 C CA . LEU A 1 123 ? 15.596 -4.284 -27.150 1.00 91.50 123 LEU A CA 1
ATOM 983 C C . LEU A 1 123 ? 16.878 -5.123 -27.001 1.00 91.50 123 LEU A C 1
ATOM 985 O O . LEU A 1 123 ? 16.815 -6.328 -26.762 1.00 91.50 123 LEU A O 1
ATOM 989 N N . PRO A 1 124 ? 18.072 -4.499 -27.070 1.00 91.31 124 PRO A N 1
ATOM 990 C CA . PRO A 1 124 ? 19.343 -5.222 -26.964 1.00 91.31 124 PRO A CA 1
ATOM 991 C C . PRO A 1 124 ? 19.556 -5.939 -25.626 1.00 91.31 124 PRO A C 1
ATOM 993 O O . PRO A 1 124 ? 20.364 -6.866 -25.538 1.00 91.31 124 PRO A O 1
ATOM 996 N N . PHE A 1 125 ? 18.885 -5.485 -24.564 1.00 92.12 125 PHE A N 1
ATOM 997 C CA . PHE A 1 125 ? 19.044 -6.047 -23.233 1.00 92.12 125 PHE A CA 1
ATOM 998 C C . PHE A 1 125 ? 17.737 -5.986 -22.427 1.00 92.12 125 PHE A C 1
ATOM 1000 O O . PHE A 1 125 ? 17.234 -4.887 -22.188 1.00 92.12 125 PHE A O 1
ATOM 1007 N N . PRO A 1 126 ? 17.218 -7.136 -21.956 1.00 92.38 126 PRO A N 1
ATOM 1008 C CA . PRO A 1 126 ? 15.984 -7.196 -21.184 1.00 92.38 126 PRO A CA 1
ATOM 1009 C C . PRO A 1 126 ? 16.276 -7.038 -19.681 1.00 92.38 126 PRO A C 1
ATOM 1011 O O . PRO A 1 126 ? 16.554 -8.016 -18.974 1.00 92.38 126 PRO A O 1
ATOM 1014 N N . CYS A 1 127 ? 16.294 -5.794 -19.200 1.00 91.62 127 CYS A N 1
ATOM 1015 C CA . CYS A 1 127 ? 16.613 -5.450 -17.813 1.00 91.62 127 CYS A CA 1
ATOM 1016 C C . CYS A 1 127 ? 15.655 -6.126 -16.821 1.00 91.62 127 CYS A C 1
ATOM 1018 O O . CYS A 1 127 ? 16.097 -6.873 -15.944 1.00 91.62 127 CYS A O 1
ATOM 1020 N N . TYR A 1 128 ? 14.351 -5.900 -16.976 1.00 90.44 128 TYR A N 1
ATOM 1021 C CA . TYR A 1 128 ? 13.322 -6.350 -16.043 1.00 90.44 128 TYR A CA 1
ATOM 1022 C C . TYR A 1 128 ? 13.109 -7.860 -16.104 1.00 90.44 128 TYR A C 1
ATOM 1024 O O . TYR A 1 128 ? 12.997 -8.509 -15.056 1.00 90.44 128 TYR A O 1
ATOM 1032 N N . ALA A 1 129 ? 13.135 -8.461 -17.299 1.00 90.00 129 ALA A N 1
ATOM 1033 C CA . ALA A 1 129 ? 13.067 -9.916 -17.410 1.00 90.00 129 ALA A CA 1
ATOM 1034 C C . ALA A 1 129 ? 14.253 -10.579 -16.686 1.00 90.00 129 ALA A C 1
ATOM 1036 O O . ALA A 1 129 ? 14.098 -11.598 -16.001 1.00 90.00 129 ALA A O 1
ATOM 1037 N N . ARG A 1 130 ? 15.452 -9.984 -16.785 1.00 91.56 130 ARG A N 1
ATOM 1038 C CA . ARG A 1 130 ? 16.648 -10.474 -16.093 1.00 91.56 130 ARG A CA 1
ATOM 1039 C C . ARG A 1 130 ? 16.557 -10.298 -14.579 1.00 91.56 130 ARG A C 1
ATOM 1041 O O . ARG A 1 130 ? 16.876 -11.247 -13.861 1.00 91.56 130 ARG A O 1
ATOM 1048 N N . GLU A 1 131 ? 16.087 -9.154 -14.087 1.00 89.44 131 GLU A N 1
ATOM 1049 C CA . GLU A 1 131 ? 15.828 -8.941 -12.655 1.00 89.44 131 GLU A CA 1
ATOM 1050 C C . GLU A 1 131 ? 14.886 -10.010 -12.091 1.00 89.44 131 GLU A C 1
ATOM 1052 O O . GLU A 1 131 ? 15.195 -10.647 -11.081 1.00 89.44 131 GLU A O 1
ATOM 1057 N N . TRP A 1 132 ? 13.786 -10.298 -12.790 1.00 84.81 132 TRP A N 1
ATOM 1058 C CA . TRP A 1 132 ? 12.815 -11.307 -12.369 1.00 84.81 132 TRP A CA 1
ATOM 1059 C C . TRP A 1 132 ? 13.403 -12.725 -12.321 1.00 84.81 132 TRP A C 1
ATOM 1061 O O . TRP A 1 132 ? 13.083 -13.522 -11.430 1.00 84.81 132 TRP A O 1
ATOM 1071 N N . GLN A 1 133 ? 14.295 -13.064 -13.257 1.00 87.31 133 GLN A N 1
ATOM 1072 C CA . GLN A 1 133 ? 15.021 -14.338 -13.241 1.00 87.31 133 GLN A CA 1
ATOM 1073 C C . GLN A 1 133 ? 15.990 -14.442 -12.054 1.00 87.31 133 GLN A C 1
ATOM 1075 O O . GLN A 1 133 ? 16.112 -15.518 -11.459 1.00 87.31 133 GLN A O 1
ATOM 1080 N N . ILE A 1 134 ? 16.666 -13.346 -11.696 1.00 87.94 134 ILE A N 1
ATOM 1081 C CA . ILE A 1 134 ? 17.567 -13.279 -10.535 1.00 87.94 134 ILE A CA 1
ATOM 1082 C C . ILE A 1 134 ? 16.765 -13.384 -9.229 1.00 87.94 134 ILE A C 1
ATOM 1084 O O . ILE A 1 134 ? 17.138 -14.162 -8.343 1.00 87.94 134 ILE A O 1
ATOM 1088 N N . GLU A 1 135 ? 15.631 -12.682 -9.130 1.00 81.62 135 GLU A N 1
ATOM 1089 C CA . GLU A 1 135 ? 14.729 -12.740 -7.972 1.00 81.62 135 GLU A CA 1
ATOM 1090 C C . GLU A 1 135 ? 14.247 -14.177 -7.730 1.00 81.62 135 GLU A C 1
ATOM 1092 O O . GLU A 1 135 ? 14.342 -14.683 -6.614 1.00 81.62 135 GLU A O 1
ATOM 1097 N N . LYS A 1 136 ? 13.805 -14.889 -8.778 1.00 79.12 136 LYS A N 1
ATOM 1098 C CA . LYS A 1 136 ? 13.344 -16.287 -8.667 1.00 79.12 136 LYS A CA 1
ATOM 1099 C C . LYS A 1 136 ? 14.413 -17.244 -8.133 1.00 79.12 136 LYS A C 1
ATOM 1101 O O . LYS A 1 136 ? 14.078 -18.201 -7.435 1.00 79.12 136 LYS A O 1
ATOM 1106 N N . LYS A 1 137 ? 15.685 -17.018 -8.476 1.00 79.19 137 LYS A N 1
ATOM 1107 C CA . LYS A 1 137 ? 16.814 -17.838 -8.001 1.00 79.19 137 LYS A CA 1
ATOM 1108 C C . LYS A 1 137 ? 17.170 -17.513 -6.552 1.00 79.19 137 LYS A C 1
ATOM 1110 O O . LYS A 1 137 ? 17.533 -18.403 -5.783 1.00 79.19 137 LYS A O 1
ATOM 1115 N N . THR A 1 138 ? 16.998 -16.257 -6.160 1.00 77.38 138 THR A N 1
ATOM 1116 C CA . THR A 1 138 ? 17.254 -15.777 -4.805 1.00 77.38 138 THR A CA 1
ATOM 1117 C C . THR A 1 138 ? 16.019 -16.014 -3.936 1.00 77.38 138 THR A C 1
ATOM 1119 O O . THR A 1 138 ? 15.217 -15.114 -3.701 1.00 77.38 138 THR A O 1
ATOM 1122 N N . LYS A 1 139 ? 15.864 -17.237 -3.402 1.00 58.69 139 LYS A N 1
ATOM 1123 C CA . LYS A 1 139 ? 14.745 -17.638 -2.509 1.00 58.69 139 LYS A CA 1
ATOM 1124 C C . LYS A 1 139 ? 14.532 -16.734 -1.276 1.00 58.69 139 LYS A C 1
ATOM 1126 O O . LYS A 1 139 ? 13.555 -16.912 -0.554 1.00 58.69 139 LYS A O 1
ATOM 1131 N N . GLN A 1 140 ? 15.439 -15.796 -1.017 1.00 57.31 140 GLN A N 1
ATOM 1132 C CA . GLN A 1 140 ? 15.491 -14.968 0.182 1.00 57.31 140 GLN A CA 1
ATOM 1133 C C . GLN A 1 140 ? 14.856 -13.577 0.017 1.00 57.31 140 GLN A C 1
ATOM 1135 O O . GLN A 1 140 ? 14.746 -12.850 1.004 1.00 57.31 140 GLN A O 1
ATOM 1140 N N . TYR A 1 141 ? 14.392 -13.194 -1.181 1.00 58.44 141 TYR A N 1
ATOM 1141 C CA . TYR A 1 141 ? 13.754 -11.888 -1.360 1.00 58.44 141 TYR A CA 1
ATOM 1142 C C . TYR A 1 141 ? 12.311 -11.890 -0.825 1.00 58.44 141 TYR A C 1
ATOM 1144 O O . TYR A 1 141 ? 11.354 -12.336 -1.468 1.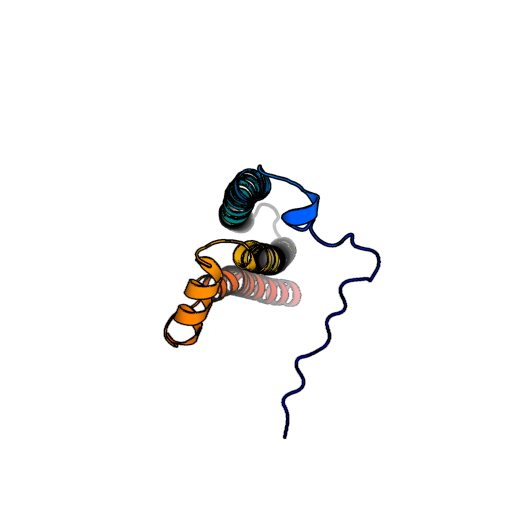00 58.44 141 TYR A O 1
ATOM 1152 N N . GLN A 1 142 ? 12.144 -11.391 0.400 1.00 55.50 142 GLN A N 1
ATOM 1153 C CA . GLN A 1 142 ? 10.837 -11.058 0.961 1.00 55.50 142 GLN A CA 1
ATOM 1154 C C . GLN A 1 142 ? 10.266 -9.882 0.164 1.00 55.50 142 GLN A C 1
ATOM 1156 O O . GLN A 1 142 ? 10.647 -8.734 0.371 1.00 55.50 142 GLN A O 1
ATOM 1161 N N . ARG A 1 143 ? 9.349 -10.168 -0.766 1.00 63.88 143 ARG A N 1
ATOM 1162 C CA . ARG A 1 143 ? 8.648 -9.127 -1.529 1.00 63.88 143 ARG A CA 1
ATOM 1163 C C . ARG A 1 143 ? 8.050 -8.107 -0.568 1.00 63.88 143 ARG A C 1
ATOM 1165 O O . ARG A 1 143 ? 7.192 -8.470 0.237 1.00 63.88 143 ARG A O 1
ATOM 1172 N N . LEU A 1 144 ? 8.434 -6.843 -0.723 1.00 63.44 144 LEU A N 1
ATOM 1173 C CA . LEU A 1 144 ? 7.918 -5.706 0.045 1.00 63.44 144 LEU A CA 1
ATOM 1174 C C . LEU A 1 144 ? 6.375 -5.705 0.105 1.00 63.44 144 LEU A C 1
ATOM 1176 O O . LEU A 1 144 ? 5.775 -5.462 1.148 1.00 63.44 144 LEU A O 1
ATOM 1180 N N . SER A 1 145 ? 5.721 -6.149 -0.975 1.00 62.75 145 SER A N 1
ATOM 1181 C CA . SER A 1 145 ? 4.262 -6.302 -1.057 1.00 62.75 145 SER A CA 1
ATOM 1182 C C . SER A 1 145 ? 3.641 -7.318 -0.090 1.00 62.75 145 SER A C 1
ATOM 1184 O O . SER A 1 145 ? 2.429 -7.282 0.107 1.00 62.75 145 SER A O 1
ATOM 1186 N N . LYS A 1 146 ? 4.399 -8.274 0.465 1.00 66.38 146 LYS A N 1
ATOM 1187 C CA . LYS A 1 146 ? 3.877 -9.160 1.519 1.00 66.38 146 LYS A CA 1
ATOM 1188 C C . LYS A 1 146 ? 3.744 -8.385 2.824 1.00 66.38 146 LYS A C 1
ATOM 1190 O O . LYS A 1 146 ? 2.691 -8.454 3.443 1.00 66.38 146 LYS A O 1
ATOM 1195 N N . VAL A 1 147 ? 4.770 -7.616 3.189 1.00 72.69 147 VAL A N 1
ATOM 1196 C CA . VAL A 1 147 ? 4.799 -6.813 4.420 1.00 72.69 147 VAL A CA 1
ATOM 1197 C C . VAL A 1 147 ? 3.696 -5.756 4.403 1.00 72.69 147 VAL A C 1
ATOM 1199 O O . VAL A 1 147 ? 2.929 -5.659 5.355 1.00 72.69 147 VAL A O 1
ATOM 1202 N N . GLU A 1 148 ? 3.530 -5.048 3.284 1.00 76.06 148 GLU A N 1
ATOM 1203 C CA . GLU A 1 148 ? 2.499 -4.010 3.135 1.00 76.06 148 GLU A CA 1
ATOM 1204 C C . GLU A 1 148 ? 1.066 -4.536 3.314 1.00 76.06 148 GLU A C 1
ATOM 1206 O O . GLU A 1 148 ? 0.207 -3.811 3.804 1.00 76.06 148 GLU A O 1
ATOM 1211 N N . LYS A 1 149 ? 0.796 -5.803 2.969 1.00 78.62 149 LYS A N 1
ATOM 1212 C CA . LYS A 1 149 ? -0.531 -6.416 3.155 1.00 78.62 149 LYS A CA 1
ATOM 1213 C C . LYS A 1 149 ? -0.855 -6.727 4.615 1.00 78.62 149 LYS A C 1
ATOM 1215 O O . LYS A 1 149 ? -2.032 -6.786 4.961 1.00 78.62 149 LYS A O 1
ATOM 1220 N N . TYR A 1 150 ? 0.154 -6.933 5.461 1.00 85.12 150 TYR A N 1
ATOM 1221 C CA . TYR A 1 150 ? -0.063 -7.217 6.881 1.00 85.12 150 TYR A CA 1
ATOM 1222 C C . TYR A 1 150 ? -0.409 -5.963 7.690 1.00 85.12 150 TYR A C 1
ATOM 1224 O O . TYR A 1 150 ? -1.015 -6.088 8.748 1.00 85.12 150 TYR A O 1
ATOM 1232 N N . VAL A 1 151 ? -0.090 -4.766 7.187 1.00 89.50 151 VAL A N 1
ATOM 1233 C CA . VAL A 1 151 ? -0.387 -3.493 7.865 1.00 89.50 151 VAL A CA 1
ATOM 1234 C C . VAL A 1 151 ? -1.896 -3.210 7.988 1.00 89.50 151 VAL A C 1
ATOM 1236 O O . VAL A 1 151 ? -2.360 -3.012 9.109 1.00 89.50 151 VAL A O 1
ATOM 1239 N N . PRO A 1 152 ? -2.714 -3.230 6.913 1.00 91.75 152 PRO A N 1
ATOM 1240 C CA . PRO A 1 152 ? -4.160 -3.067 7.064 1.00 91.75 152 PRO A CA 1
ATOM 1241 C C . PRO A 1 152 ? -4.778 -4.196 7.895 1.00 91.75 152 PRO A C 1
ATOM 1243 O O . PRO A 1 152 ? -5.739 -3.960 8.618 1.00 91.75 152 PRO A O 1
ATOM 1246 N N . LEU A 1 153 ? -4.222 -5.413 7.831 1.00 91.44 153 LEU A N 1
ATOM 1247 C CA . LEU A 1 153 ? -4.715 -6.545 8.614 1.00 91.44 153 LEU A CA 1
ATOM 1248 C C . LEU A 1 153 ? -4.478 -6.346 10.117 1.00 91.44 153 LEU A C 1
ATOM 1250 O O . LEU A 1 153 ? -5.380 -6.609 10.907 1.00 91.44 153 LEU A O 1
ATOM 1254 N N . SER A 1 154 ? -3.299 -5.865 10.521 1.00 92.38 154 SER A N 1
ATOM 1255 C CA . SER A 1 154 ? -3.011 -5.615 11.936 1.00 92.38 154 SER A CA 1
ATOM 1256 C C . SER A 1 154 ? -3.912 -4.521 12.510 1.00 92.38 154 SER A C 1
ATOM 1258 O O . SER A 1 154 ? -4.450 -4.694 13.601 1.00 92.38 154 SER A O 1
ATOM 1260 N N . ILE A 1 155 ? -4.164 -3.444 11.758 1.00 94.12 155 ILE A N 1
ATOM 1261 C CA . ILE A 1 155 ? -5.077 -2.375 12.186 1.00 94.12 155 ILE A CA 1
ATOM 1262 C C . ILE A 1 155 ? -6.534 -2.863 12.198 1.00 94.12 155 ILE A C 1
ATOM 1264 O O . ILE A 1 155 ? -7.270 -2.559 13.138 1.00 94.12 155 ILE A O 1
ATOM 1268 N N . ALA A 1 156 ? -6.946 -3.683 11.226 1.00 94.94 156 ALA A N 1
ATOM 1269 C CA . ALA A 1 156 ? -8.275 -4.292 11.221 1.00 94.94 156 ALA A CA 1
ATOM 1270 C C . ALA A 1 156 ? -8.516 -5.153 12.467 1.00 94.94 156 ALA A C 1
ATOM 1272 O O . ALA A 1 156 ? -9.596 -5.079 13.045 1.00 94.94 156 ALA A O 1
ATOM 1273 N N . LEU A 1 157 ? -7.519 -5.934 12.907 1.00 95.25 157 LEU A N 1
ATOM 1274 C CA . LEU A 1 157 ? -7.615 -6.743 14.128 1.00 95.25 157 LEU A CA 1
ATOM 1275 C C . LEU A 1 157 ? -7.817 -5.882 15.382 1.00 95.25 157 LEU A C 1
ATOM 1277 O O . LEU A 1 157 ? -8.609 -6.253 16.247 1.00 95.25 157 LEU A O 1
ATOM 1281 N N . LEU A 1 158 ? -7.160 -4.721 15.464 1.00 94.44 158 LEU A N 1
ATOM 1282 C CA . LEU A 1 158 ? -7.359 -3.776 16.568 1.00 94.44 158 LEU A CA 1
ATOM 1283 C C . LEU A 1 158 ? -8.797 -3.240 16.596 1.00 94.44 158 LEU A C 1
ATOM 1285 O O . LEU A 1 158 ? -9.453 -3.280 17.636 1.00 94.44 158 LEU A O 1
ATOM 1289 N N . TYR A 1 159 ? -9.317 -2.799 15.448 1.00 94.62 159 TYR A N 1
ATOM 1290 C CA . TYR A 1 159 ? -10.698 -2.321 15.344 1.00 94.62 159 TYR A CA 1
ATOM 1291 C C . TYR A 1 159 ? -11.734 -3.436 15.556 1.00 94.62 159 TYR A C 1
ATOM 1293 O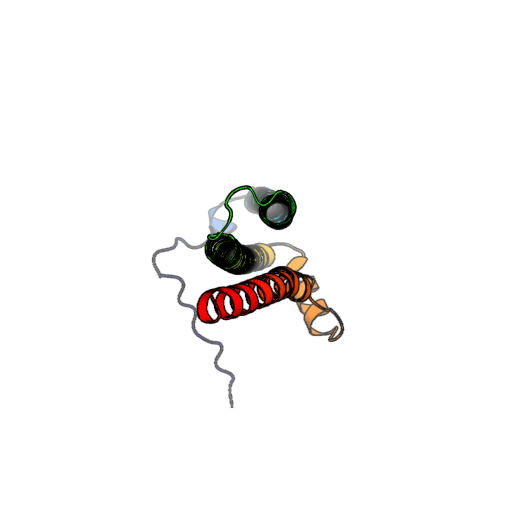 O . TYR A 1 159 ? -12.774 -3.194 16.162 1.00 94.62 159 TYR A O 1
ATOM 1301 N N . LEU A 1 160 ? -11.449 -4.670 15.136 1.00 95.62 160 LEU A N 1
ATOM 1302 C CA . LEU A 1 160 ? -12.275 -5.843 15.445 1.00 95.62 160 LEU A CA 1
ATOM 1303 C C . LEU A 1 160 ? -12.362 -6.091 16.953 1.00 95.62 160 LEU A C 1
ATOM 1305 O O . LEU A 1 160 ? -13.453 -6.324 17.468 1.00 95.62 160 LEU A O 1
ATOM 1309 N N . GLY A 1 161 ? -11.239 -5.993 17.669 1.00 94.12 161 GLY A N 1
ATOM 1310 C CA . GLY A 1 161 ? -11.221 -6.092 19.128 1.00 94.12 161 GLY A CA 1
ATOM 1311 C C . GLY A 1 161 ? -12.105 -5.034 19.797 1.00 94.12 161 GLY A C 1
ATOM 1312 O O . GLY A 1 161 ? -12.891 -5.365 20.685 1.00 94.12 161 GLY A O 1
ATOM 1313 N N . LEU A 1 162 ? -12.042 -3.784 19.321 1.00 92.44 162 LEU A N 1
ATOM 1314 C CA . LEU A 1 162 ? -12.906 -2.698 19.800 1.00 92.44 162 LEU A CA 1
ATOM 1315 C C . LEU A 1 162 ? -14.389 -2.954 19.502 1.00 92.44 162 LEU A C 1
ATOM 1317 O 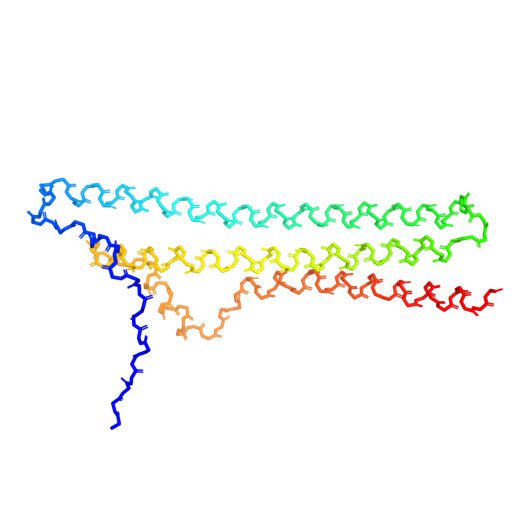O . LEU A 1 162 ? -15.227 -2.744 20.377 1.00 92.44 162 LEU A O 1
ATOM 1321 N N . ALA A 1 163 ? -14.718 -3.459 18.310 1.00 93.38 163 ALA A N 1
ATOM 1322 C CA . ALA A 1 163 ? -16.092 -3.797 17.941 1.00 93.38 163 ALA A CA 1
ATOM 1323 C C . ALA A 1 163 ? -16.670 -4.902 18.841 1.00 93.38 163 ALA A C 1
ATOM 1325 O O . ALA A 1 163 ? -17.804 -4.793 19.307 1.00 93.38 163 ALA A O 1
ATOM 1326 N N . ILE A 1 164 ? -15.883 -5.945 19.123 1.00 93.94 164 ILE A N 1
ATOM 1327 C CA . ILE A 1 164 ? -16.283 -7.043 20.012 1.00 93.94 164 ILE A CA 1
ATOM 1328 C C . ILE A 1 164 ? -16.524 -6.516 21.431 1.00 93.94 164 ILE A C 1
ATOM 1330 O O . ILE A 1 164 ? -17.567 -6.798 22.020 1.00 93.94 164 ILE A O 1
ATOM 1334 N N . TYR A 1 165 ? -15.591 -5.719 21.962 1.00 91.62 165 TYR A N 1
ATOM 1335 C CA . TYR A 1 165 ? -15.730 -5.097 23.280 1.00 91.62 165 TYR A CA 1
ATOM 1336 C C . TYR A 1 165 ? -16.998 -4.238 23.372 1.00 91.62 165 TYR A C 1
ATOM 1338 O O . TYR A 1 165 ? -17.789 -4.411 24.296 1.00 91.62 165 TYR A O 1
ATOM 1346 N N . ALA A 1 166 ? -17.233 -3.378 22.378 1.00 90.69 166 ALA A N 1
ATOM 1347 C CA . ALA A 1 166 ? -18.420 -2.531 22.313 1.00 90.69 166 ALA A CA 1
ATOM 1348 C C . ALA A 1 166 ? -19.716 -3.349 22.297 1.00 90.69 166 ALA A C 1
ATOM 1350 O O . ALA A 1 166 ? -20.660 -3.019 23.013 1.00 90.69 166 ALA A O 1
ATOM 1351 N N . GLY A 1 167 ? -19.744 -4.447 21.533 1.00 89.38 167 GLY A N 1
ATOM 1352 C CA . GLY A 1 167 ? -20.864 -5.383 21.525 1.00 89.38 167 GLY A CA 1
ATOM 1353 C C . GLY A 1 167 ? -21.157 -5.927 22.923 1.00 89.38 167 GLY A C 1
ATOM 1354 O O . GLY A 1 167 ? -22.285 -5.817 23.396 1.00 89.38 167 GLY A O 1
ATOM 1355 N N . PHE A 1 168 ? -20.139 -6.433 23.627 1.00 89.62 168 PHE A N 1
ATOM 1356 C CA . PHE A 1 168 ? -20.300 -6.916 25.003 1.00 89.62 168 PHE A CA 1
ATOM 1357 C C . PHE A 1 168 ? -20.808 -5.838 25.965 1.00 89.62 168 PHE A C 1
ATOM 1359 O O . PHE A 1 168 ? -21.623 -6.144 26.833 1.00 89.62 168 PHE A O 1
ATOM 1366 N N . THR A 1 169 ? -20.352 -4.590 25.824 1.00 85.25 169 THR A N 1
ATOM 1367 C CA . THR A 1 169 ? -20.837 -3.475 26.649 1.00 85.25 169 THR A CA 1
ATOM 1368 C C . THR A 1 169 ? -22.321 -3.203 26.411 1.00 85.25 169 THR A C 1
ATOM 1370 O O . THR A 1 169 ? -23.057 -3.074 27.383 1.00 85.25 169 THR A O 1
ATOM 1373 N N . ILE A 1 170 ? -22.769 -3.178 25.151 1.00 85.12 170 ILE A N 1
ATOM 1374 C CA . ILE A 1 170 ? -24.179 -2.946 24.799 1.00 85.12 170 ILE A CA 1
ATOM 1375 C C . ILE A 1 170 ? -25.073 -4.078 25.321 1.00 85.12 170 ILE A C 1
ATOM 1377 O O . ILE A 1 170 ? -26.127 -3.806 25.873 1.00 85.12 170 ILE A O 1
ATOM 1381 N N . PHE A 1 171 ? -24.658 -5.343 25.184 1.00 82.38 171 PHE A N 1
ATOM 1382 C CA . PHE A 1 171 ? -25.450 -6.492 25.653 1.00 82.38 171 PHE A CA 1
ATOM 1383 C C . PHE A 1 171 ? -25.601 -6.569 27.179 1.00 82.38 171 PHE A C 1
ATOM 1385 O O . PHE A 1 171 ? -26.491 -7.262 27.667 1.00 82.38 171 PHE A O 1
ATOM 1392 N N . LYS A 1 172 ? -24.700 -5.931 27.934 1.00 74.19 172 LYS A N 1
ATOM 1393 C CA . LYS A 1 172 ? -24.698 -5.959 29.403 1.00 74.19 172 LYS A CA 1
ATOM 1394 C C . LYS A 1 172 ? -25.478 -4.792 30.027 1.00 74.19 172 LYS A C 1
ATOM 1396 O O . LYS A 1 172 ? -25.716 -4.821 31.234 1.00 74.19 172 LYS A O 1
ATOM 1401 N N . GLN A 1 173 ? -25.806 -3.773 29.237 1.00 64.75 173 GLN A N 1
ATOM 1402 C CA . GLN A 1 173 ? -26.507 -2.560 29.653 1.00 64.75 173 GLN A CA 1
ATOM 1403 C C . GLN A 1 173 ? -28.021 -2.723 29.505 1.00 64.75 173 GLN A C 1
ATOM 1405 O O . GLN A 1 173 ? -28.733 -2.182 30.379 1.00 64.75 173 GLN A O 1
#

Sequence (173 aa):
MSHQQPQQSIDSDTELPASPDSYGGDYYGHLLEEYKLYVEMTDRISARRIQASQFYISLLSALFGVIAILIEKKILPGSEGSFLLLGSLLGVFLCFVWYVNINSYKQLNSLKFKVIEEMELHLPFPCYAREWQIEKKTKQYQRLSKVEKYVPLSIALLYLGLAIYAGFTIFKQ

Foldseek 3Di:
DDDDDDDDDPDPPPPDPQDCVRPDDCVVVVLVVCLVVLVVVLVVLVVVLVVLLVVLVVVLVVLVVVLVCCVVVVPDPPCNLVSLLVSLVVLLVSLVVNLVVLVVSVVVSVVSLVVSQVSQVVPPHNPSVVVVVVVVVVPPDPPPSVVSNVVSVVSNVVSVVSNVVSVVVVVVD

Radius of gyration: 24.71 Å; chains: 1; bounding box: 46×49×72 Å

pLDDT: mean 83.86, std 15.38, range [33.53, 97.25]